Protein AF-A0A7S0V6N6-F1 (afdb_monomer)

Mean predicted aligned error: 4.02 Å

Organism: NCBI:txid51329

Foldseek 3Di:
DLLLLLVLLVVVQKDFADVRLLVQLVVLFFQEKEFEPPDPVPVSCVVNVVSCVVSVHFYDYDPFQCSNCVSNVHNDGTGMMTGGDDPPDPCVVVSVVVSVVRVVVVD

Structure (mmCIF, N/CA/C/O backbone):
data_AF-A0A7S0V6N6-F1
#
_entry.id   AF-A0A7S0V6N6-F1
#
loop_
_atom_site.group_PDB
_atom_site.id
_atom_site.type_symbol
_atom_site.label_atom_id
_atom_site.label_alt_id
_atom_site.label_comp_id
_atom_site.label_asym_id
_atom_site.label_entity_id
_atom_site.label_seq_id
_atom_site.pdbx_PDB_ins_code
_atom_site.Cartn_x
_atom_site.Cartn_y
_atom_site.Cartn_z
_atom_site.occupancy
_atom_site.B_iso_or_equiv
_atom_site.auth_seq_id
_atom_site.auth_comp_id
_atom_site.auth_asym_id
_atom_site.auth_atom_id
_atom_site.pdbx_PDB_model_num
ATOM 1 N N . ILE A 1 1 ? -9.771 -0.390 -5.498 1.00 87.12 1 ILE A N 1
ATOM 2 C CA . ILE A 1 1 ? -8.503 -0.228 -4.734 1.00 87.12 1 ILE A CA 1
ATOM 3 C C . ILE A 1 1 ? -7.984 1.205 -4.836 1.00 87.12 1 ILE A C 1
ATOM 5 O O . ILE A 1 1 ? -7.906 1.860 -3.807 1.00 87.12 1 ILE A O 1
ATOM 9 N N . LEU A 1 2 ? -7.680 1.718 -6.038 1.00 90.56 2 LEU A N 1
ATOM 10 C CA . LEU A 1 2 ? -7.131 3.076 -6.210 1.00 90.56 2 LEU A CA 1
ATOM 11 C C . LEU A 1 2 ? -8.029 4.182 -5.628 1.00 90.56 2 LEU A C 1
ATOM 13 O O . LEU A 1 2 ? -7.510 5.085 -4.980 1.00 90.56 2 LEU A O 1
ATOM 17 N N . ASP A 1 3 ? -9.352 4.069 -5.755 1.00 91.62 3 ASP A N 1
ATOM 18 C CA . ASP A 1 3 ? -10.279 5.056 -5.175 1.00 91.62 3 ASP A CA 1
ATOM 19 C C . ASP A 1 3 ? -10.220 5.082 -3.641 1.00 91.62 3 ASP A C 1
ATOM 21 O O . ASP A 1 3 ? -10.235 6.147 -3.032 1.00 91.62 3 ASP A O 1
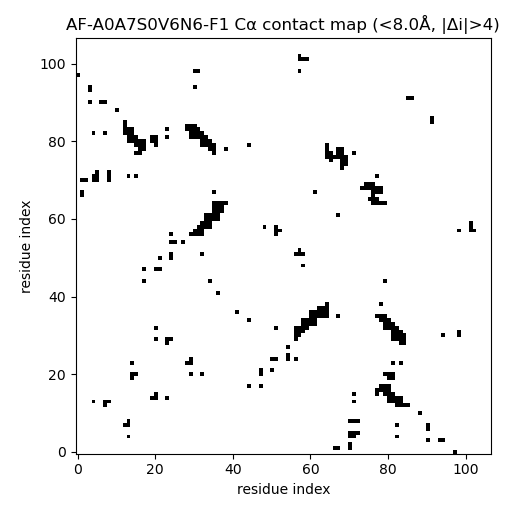ATOM 25 N N . ILE A 1 4 ? -10.078 3.914 -3.001 1.00 90.31 4 ILE A N 1
ATOM 26 C CA . ILE A 1 4 ? -9.925 3.810 -1.541 1.00 90.31 4 ILE A CA 1
ATOM 27 C C . ILE A 1 4 ? -8.582 4.400 -1.113 1.00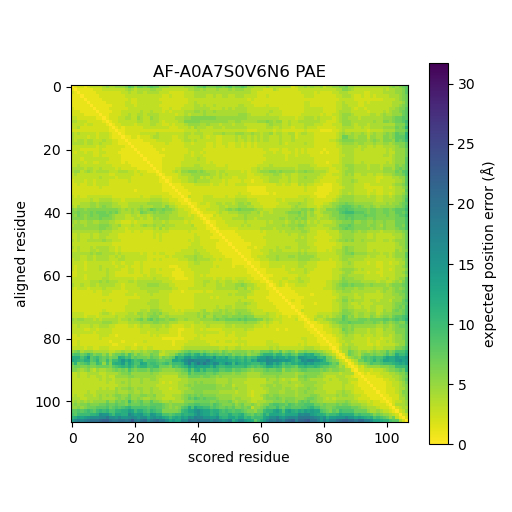 90.31 4 ILE A C 1
ATOM 29 O O . ILE A 1 4 ? -8.523 5.125 -0.125 1.00 90.31 4 ILE A O 1
ATOM 33 N N . VAL A 1 5 ? -7.509 4.152 -1.872 1.00 92.62 5 VAL A N 1
ATOM 34 C CA . VAL A 1 5 ? -6.200 4.782 -1.634 1.00 92.62 5 VAL A CA 1
ATOM 35 C C . VAL A 1 5 ? -6.309 6.308 -1.731 1.00 92.62 5 VAL A C 1
ATOM 37 O O . VAL A 1 5 ? -5.744 7.017 -0.896 1.00 92.62 5 VAL A O 1
ATOM 40 N N . GLN A 1 6 ? -7.081 6.819 -2.692 1.00 92.56 6 GLN A N 1
ATOM 41 C CA . GLN A 1 6 ? -7.331 8.250 -2.843 1.00 92.56 6 GLN A CA 1
ATOM 42 C C . GLN A 1 6 ? -8.122 8.842 -1.685 1.00 92.56 6 GLN A C 1
ATOM 44 O O . GLN A 1 6 ? -7.741 9.882 -1.143 1.00 92.56 6 GLN A O 1
ATOM 49 N N . GLN A 1 7 ? -9.173 8.166 -1.237 1.00 91.31 7 GLN A N 1
ATOM 50 C CA . GLN A 1 7 ? -9.912 8.611 -0.063 1.00 91.31 7 GLN A CA 1
ATOM 51 C C . GLN A 1 7 ? -9.024 8.554 1.190 1.00 91.31 7 GLN A C 1
ATOM 53 O O . GLN A 1 7 ? -8.921 9.546 1.909 1.00 91.31 7 GLN A O 1
ATOM 58 N N . ALA A 1 8 ? -8.290 7.461 1.414 1.00 91.12 8 ALA A N 1
ATOM 59 C CA . ALA A 1 8 ? -7.374 7.316 2.549 1.00 91.12 8 ALA A CA 1
ATOM 60 C C . ALA A 1 8 ? -6.265 8.379 2.556 1.00 91.12 8 ALA A C 1
ATOM 62 O O . ALA A 1 8 ? -5.862 8.849 3.622 1.00 91.12 8 ALA A O 1
ATOM 63 N N . SER A 1 9 ? -5.804 8.806 1.377 1.00 91.12 9 SER A N 1
ATOM 64 C CA . SER A 1 9 ? -4.901 9.947 1.226 1.00 91.12 9 SER A CA 1
ATOM 65 C C . SER A 1 9 ? -5.517 11.237 1.784 1.00 91.12 9 SER A C 1
ATOM 67 O O . SER A 1 9 ? -4.860 11.933 2.561 1.00 91.12 9 SER A O 1
ATOM 69 N N . ASN A 1 10 ? -6.780 11.524 1.461 1.00 89.69 10 ASN A N 1
ATOM 70 C CA . ASN A 1 10 ? -7.483 12.722 1.935 1.00 89.69 10 ASN A CA 1
ATOM 71 C C . ASN A 1 10 ? -7.689 12.710 3.458 1.00 89.69 10 ASN A C 1
ATOM 73 O O . ASN A 1 10 ? -7.518 13.738 4.112 1.00 89.69 10 ASN A O 1
ATOM 77 N N . TYR A 1 11 ? -7.967 11.539 4.038 1.00 88.31 11 TYR A N 1
ATOM 78 C CA . TYR A 1 11 ? -8.097 11.358 5.490 1.00 88.31 11 TYR A CA 1
ATOM 79 C C . TYR A 1 11 ? -6.755 11.202 6.227 1.00 88.31 11 TYR A C 1
ATOM 81 O O . TYR A 1 11 ? -6.744 10.948 7.430 1.00 88.31 11 TYR A O 1
ATOM 89 N N . LYS A 1 12 ? -5.611 11.347 5.537 1.00 88.38 12 LYS A N 1
ATOM 90 C CA . LYS A 1 12 ? -4.256 11.155 6.096 1.00 88.38 12 LYS A CA 1
ATOM 91 C C . LYS A 1 12 ? -4.032 9.771 6.737 1.00 88.38 12 LYS A C 1
ATOM 93 O O . LYS A 1 12 ? -3.152 9.612 7.579 1.00 88.38 12 LYS A O 1
ATOM 98 N N . GLN A 1 13 ? -4.777 8.763 6.289 1.00 91.19 13 GLN A N 1
ATOM 99 C CA . GLN A 1 13 ? -4.734 7.369 6.752 1.00 91.19 13 GLN A CA 1
ATOM 100 C C . GLN A 1 13 ? -3.873 6.486 5.821 1.00 91.19 13 GLN A C 1
ATOM 102 O O . GLN A 1 13 ? -4.093 5.290 5.654 1.00 91.19 13 GLN A O 1
ATOM 107 N N . LEU A 1 14 ? -2.898 7.098 5.150 1.00 93.25 14 LEU A N 1
ATOM 108 C CA . LEU A 1 14 ? -2.069 6.456 4.138 1.00 93.25 14 LEU A CA 1
ATOM 109 C C . LEU A 1 14 ? -0.595 6.754 4.404 1.00 93.25 14 LEU A C 1
ATOM 111 O O . LEU A 1 14 ? -0.197 7.913 4.553 1.00 93.25 14 LEU A O 1
ATOM 115 N N . LYS A 1 15 ? 0.227 5.709 4.396 1.00 94.75 15 LYS A N 1
ATOM 116 C CA . LYS A 1 15 ? 1.690 5.792 4.406 1.00 94.75 15 LYS A CA 1
ATOM 117 C C . LYS A 1 15 ? 2.229 5.353 3.052 1.00 94.75 15 LYS A C 1
ATOM 119 O O . LYS A 1 15 ? 1.667 4.470 2.416 1.00 94.75 15 LYS A O 1
ATOM 124 N N . ARG A 1 16 ? 3.272 6.025 2.568 1.00 93.25 16 ARG A N 1
ATOM 125 C CA . ARG A 1 16 ? 3.740 5.926 1.177 1.00 93.25 16 ARG A CA 1
ATOM 126 C C . ARG A 1 16 ? 5.242 5.698 1.159 1.00 93.25 16 ARG A C 1
ATOM 128 O O . ARG A 1 16 ? 5.962 6.322 1.934 1.00 93.25 16 ARG A O 1
ATOM 135 N N . GLY A 1 17 ? 5.697 4.870 0.231 1.00 91.81 17 GLY A N 1
ATOM 136 C CA . GLY A 1 17 ? 7.094 4.482 0.075 1.00 91.81 17 GLY A CA 1
ATOM 137 C C . GLY A 1 17 ? 7.450 3.231 0.876 1.00 91.81 17 GLY A C 1
ATOM 138 O O . GLY A 1 17 ? 6.883 2.972 1.935 1.00 91.81 17 GLY A O 1
ATOM 139 N N . SER A 1 18 ? 8.425 2.474 0.370 1.00 92.44 18 SER A N 1
ATOM 140 C CA . SER A 1 18 ? 8.801 1.161 0.914 1.00 92.44 18 SER A CA 1
ATOM 141 C C . SER A 1 18 ? 9.131 1.211 2.407 1.00 92.44 18 SER A C 1
ATOM 143 O O . SER A 1 18 ? 8.567 0.460 3.190 1.00 92.44 18 SER A O 1
ATOM 145 N N . ASN A 1 19 ? 9.967 2.164 2.831 1.00 93.00 19 ASN A N 1
ATOM 146 C CA . ASN A 1 19 ? 10.402 2.271 4.228 1.00 93.00 19 ASN A CA 1
ATOM 147 C C . ASN A 1 19 ? 9.250 2.557 5.198 1.00 93.00 19 ASN A C 1
ATOM 149 O O . ASN A 1 19 ? 9.249 2.069 6.326 1.00 93.00 19 ASN A O 1
ATOM 153 N N . GLU A 1 20 ? 8.275 3.366 4.782 1.00 94.06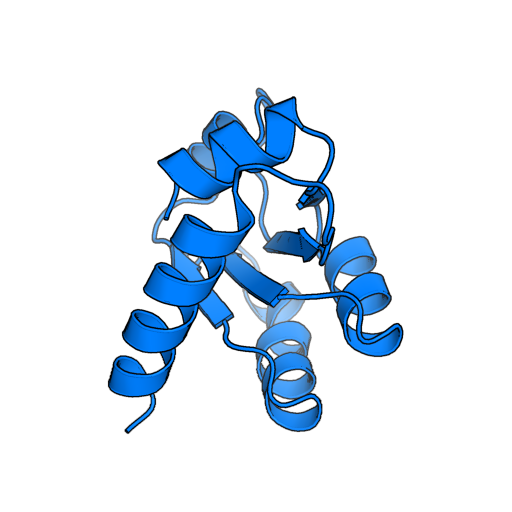 20 GLU A N 1
ATOM 154 C CA . GLU A 1 20 ? 7.121 3.681 5.623 1.00 94.06 20 GLU A CA 1
ATOM 155 C C . GLU A 1 20 ? 6.155 2.499 5.706 1.00 94.06 20 GLU A C 1
ATOM 157 O O . GLU A 1 20 ? 5.639 2.228 6.787 1.00 94.06 20 GLU A O 1
ATOM 162 N N . VAL A 1 21 ? 5.981 1.752 4.610 1.00 95.00 21 VAL A N 1
ATOM 163 C CA . VAL A 1 21 ? 5.211 0.499 4.608 1.00 95.00 21 VAL A CA 1
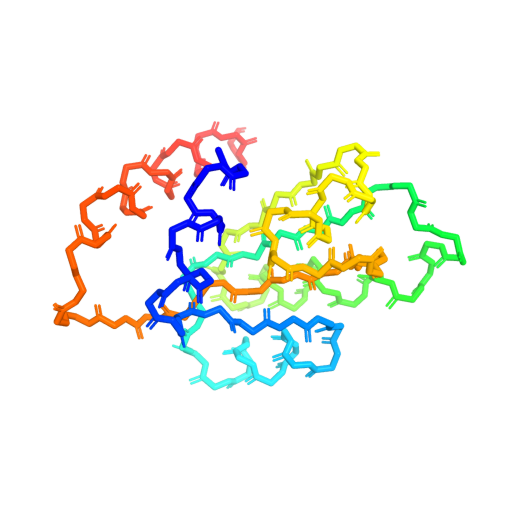ATOM 164 C C . VAL A 1 21 ? 5.839 -0.525 5.559 1.00 95.00 21 VAL A C 1
ATOM 166 O O . VAL A 1 21 ? 5.145 -1.105 6.394 1.00 95.00 21 VAL A O 1
ATOM 169 N N . THR A 1 22 ? 7.161 -0.687 5.524 1.00 94.56 22 THR A N 1
ATOM 170 C CA . THR A 1 22 ? 7.883 -1.571 6.452 1.00 94.56 22 THR A CA 1
ATOM 171 C C . THR A 1 22 ? 7.673 -1.154 7.911 1.00 94.56 22 THR A C 1
ATOM 173 O O . THR A 1 22 ? 7.468 -1.998 8.784 1.00 94.56 22 THR A O 1
ATOM 176 N N . LYS A 1 23 ? 7.658 0.154 8.205 1.00 94.81 23 LYS A N 1
ATOM 177 C CA . LYS A 1 23 ? 7.360 0.653 9.559 1.00 94.81 23 LYS A CA 1
ATOM 178 C C . LYS A 1 23 ? 5.925 0.355 9.985 1.00 94.81 23 LYS A C 1
ATOM 180 O O . LYS A 1 23 ? 5.721 -0.010 11.140 1.00 94.81 23 LYS A O 1
ATOM 185 N N . THR A 1 24 ? 4.936 0.532 9.108 1.00 95.19 24 THR A N 1
ATOM 186 C CA . THR A 1 24 ? 3.527 0.267 9.449 1.00 95.19 24 THR A CA 1
ATOM 187 C C . THR A 1 24 ? 3.258 -1.213 9.673 1.00 95.19 24 THR A C 1
ATOM 189 O O . THR A 1 24 ? 2.536 -1.544 10.611 1.00 95.19 24 THR A O 1
ATOM 192 N N . LEU A 1 25 ? 3.882 -2.081 8.872 1.00 94.25 25 LEU A N 1
ATOM 193 C CA . LEU A 1 25 ? 3.812 -3.534 9.036 1.00 94.25 25 LEU A CA 1
ATOM 194 C C . LEU A 1 25 ? 4.422 -3.970 10.372 1.00 94.25 25 LEU A C 1
ATOM 196 O O . LEU A 1 25 ? 3.767 -4.644 11.160 1.00 94.25 25 LEU A O 1
ATOM 200 N N . ASN A 1 26 ? 5.631 -3.500 10.693 1.00 93.44 26 ASN A N 1
ATOM 201 C CA . ASN A 1 26 ? 6.285 -3.829 11.965 1.00 93.44 26 ASN A CA 1
ATOM 202 C C . ASN A 1 26 ? 5.537 -3.299 13.196 1.00 93.44 26 ASN A C 1
ATOM 204 O O . ASN A 1 26 ? 5.625 -3.886 14.270 1.00 93.44 26 ASN A O 1
ATOM 208 N N . ARG A 1 27 ? 4.810 -2.187 13.055 1.00 92.88 27 ARG A N 1
ATOM 209 C CA . ARG A 1 27 ? 3.979 -1.621 14.127 1.00 92.88 27 ARG A CA 1
ATOM 210 C C . ARG A 1 27 ? 2.615 -2.301 14.266 1.00 92.88 27 ARG A C 1
ATOM 212 O O . ARG A 1 27 ? 1.914 -1.982 15.217 1.00 92.88 27 ARG A O 1
ATOM 219 N N . GLY A 1 28 ? 2.225 -3.174 13.333 1.00 91.25 28 GLY A N 1
ATOM 220 C CA . GLY A 1 28 ? 0.914 -3.828 13.349 1.00 91.25 28 GLY A CA 1
ATOM 221 C C . GLY A 1 28 ? -0.259 -2.860 13.171 1.00 91.25 28 GLY A C 1
ATOM 222 O O . GLY A 1 28 ? -1.350 -3.129 13.652 1.00 91.25 28 GLY A O 1
ATOM 223 N N . ILE A 1 29 ? -0.030 -1.715 12.518 1.00 92.69 29 ILE A N 1
ATOM 224 C CA . ILE A 1 29 ? -1.067 -0.696 12.257 1.00 92.69 29 ILE A CA 1
ATOM 225 C C . ILE A 1 29 ? -1.496 -0.666 10.788 1.00 92.69 29 ILE A C 1
ATOM 227 O O . ILE A 1 29 ? -2.129 0.293 10.360 1.00 92.69 29 ILE A O 1
ATOM 231 N N . SER A 1 30 ? -1.047 -1.633 9.988 1.00 92.94 30 SER A N 1
ATOM 232 C CA . SER A 1 30 ? -1.339 -1.738 8.559 1.00 92.94 30 SER A CA 1
ATOM 233 C C . SER A 1 30 ? -2.567 -2.619 8.354 1.00 92.94 30 SER A C 1
ATOM 235 O O . SER A 1 30 ? -2.584 -3.747 8.833 1.00 92.94 30 SER A O 1
ATOM 237 N N . GLU A 1 31 ? -3.571 -2.107 7.644 1.00 91.50 31 GLU A N 1
ATOM 238 C CA . GLU A 1 31 ? -4.761 -2.881 7.259 1.00 91.50 31 GLU A CA 1
ATOM 239 C C . GLU A 1 31 ? -4.499 -3.710 6.005 1.00 91.50 31 GLU A C 1
ATOM 241 O O . GLU A 1 31 ? -4.865 -4.876 5.939 1.00 91.50 31 GLU A O 1
ATOM 246 N N . PHE A 1 32 ? -3.883 -3.085 5.001 1.00 92.62 32 PHE A N 1
ATOM 247 C CA . PHE A 1 32 ? -3.431 -3.744 3.784 1.00 92.62 32 PHE A CA 1
ATOM 248 C C . PHE A 1 32 ? -2.349 -2.917 3.090 1.00 92.62 32 PHE A C 1
ATOM 250 O O . PHE A 1 32 ? -2.222 -1.696 3.289 1.00 92.62 32 PHE A O 1
ATOM 257 N N . VAL A 1 33 ? -1.589 -3.590 2.228 1.00 94.00 33 VAL A N 1
ATOM 258 C CA . VAL A 1 33 ? -0.471 -3.009 1.481 1.00 94.00 33 VAL A CA 1
ATOM 259 C C . VAL A 1 33 ? -0.738 -3.046 -0.020 1.00 94.00 33 VAL A C 1
ATOM 261 O O . VAL A 1 33 ? -1.262 -4.005 -0.572 1.00 94.00 33 VAL A O 1
ATOM 264 N N . VAL A 1 34 ? -0.350 -1.980 -0.708 1.00 94.44 34 VAL A N 1
ATOM 265 C CA . VAL A 1 34 ? -0.430 -1.846 -2.159 1.00 94.44 34 VAL A CA 1
ATOM 266 C C . VAL A 1 34 ? 0.978 -1.719 -2.713 1.00 94.44 34 VAL A C 1
ATOM 268 O O . VAL A 1 34 ? 1.732 -0.848 -2.280 1.00 94.44 34 VAL A O 1
ATOM 271 N N . ILE A 1 35 ? 1.318 -2.557 -3.685 1.00 94.50 35 ILE A N 1
ATOM 272 C CA . ILE A 1 35 ? 2.644 -2.631 -4.300 1.00 94.50 35 ILE A CA 1
ATOM 273 C C . ILE A 1 35 ? 2.502 -2.406 -5.806 1.00 94.50 35 ILE A C 1
ATOM 275 O O . ILE A 1 35 ? 1.583 -2.924 -6.436 1.00 94.50 35 ILE A O 1
ATOM 279 N N . ALA A 1 36 ? 3.388 -1.616 -6.404 1.00 94.81 36 ALA A N 1
ATOM 280 C CA . ALA A 1 36 ? 3.387 -1.381 -7.843 1.00 94.81 36 ALA A CA 1
ATOM 281 C C . ALA A 1 36 ? 4.271 -2.402 -8.578 1.00 94.81 36 ALA A C 1
ATOM 283 O O . ALA A 1 36 ? 5.458 -2.532 -8.272 1.00 94.81 36 ALA A O 1
ATOM 284 N N . ALA A 1 37 ? 3.698 -3.095 -9.562 1.00 92.81 37 ALA A N 1
ATOM 285 C CA . ALA A 1 37 ? 4.355 -4.160 -10.322 1.00 92.81 37 ALA A CA 1
ATOM 286 C C . ALA A 1 37 ? 5.335 -3.650 -11.399 1.00 92.81 37 ALA A C 1
ATOM 288 O O . ALA A 1 37 ? 6.259 -4.365 -11.758 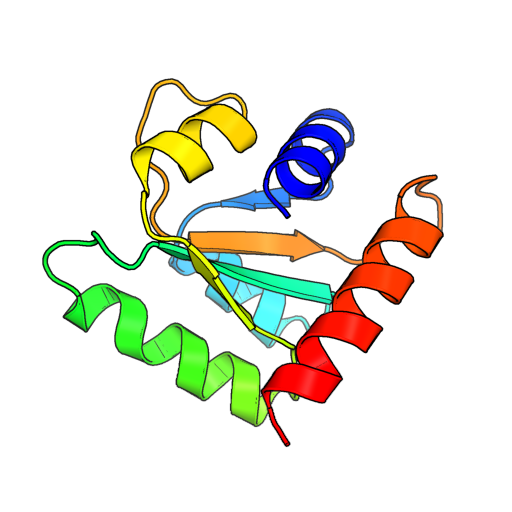1.00 92.81 37 ALA A O 1
ATOM 289 N N . ASP A 1 38 ? 5.187 -2.410 -11.877 1.00 94.19 38 ASP A N 1
ATOM 290 C CA . ASP A 1 38 ? 6.074 -1.744 -12.854 1.00 94.19 38 ASP A CA 1
ATOM 291 C C . ASP A 1 38 ? 7.277 -1.034 -12.194 1.00 94.19 38 ASP A C 1
ATOM 293 O O . ASP A 1 38 ? 7.832 -0.050 -12.709 1.00 94.19 38 ASP A O 1
ATOM 297 N N . THR A 1 39 ? 7.652 -1.477 -10.995 1.00 90.44 39 THR A N 1
ATOM 298 C CA . THR A 1 39 ? 8.809 -0.937 -10.284 1.00 90.44 39 THR A CA 1
ATOM 299 C C . THR A 1 39 ? 10.082 -1.566 -10.827 1.00 90.44 39 THR A C 1
ATOM 301 O O . THR A 1 39 ? 10.231 -2.780 -10.836 1.00 90.44 39 THR A O 1
ATOM 304 N N . GLU A 1 40 ? 11.018 -0.713 -11.228 1.00 90.06 40 GLU A N 1
ATOM 305 C CA . GLU A 1 40 ? 12.338 -1.096 -11.711 1.00 90.06 40 GLU A CA 1
ATOM 306 C C . GLU A 1 40 ? 13.381 -0.361 -10.863 1.00 90.06 40 GLU A C 1
ATOM 308 O O . GLU A 1 40 ? 13.305 0.872 -10.771 1.00 90.06 40 GLU A O 1
ATOM 313 N N . PRO A 1 41 ? 14.341 -1.063 -10.239 1.00 91.81 41 PRO A N 1
ATOM 314 C CA . PRO A 1 41 ? 14.446 -2.523 -10.100 1.00 91.81 41 PRO A CA 1
ATOM 315 C C . PRO A 1 41 ? 13.404 -3.106 -9.121 1.00 91.81 41 PRO A C 1
ATOM 317 O O . PRO A 1 41 ? 13.119 -2.513 -8.075 1.00 91.81 41 PRO A O 1
ATOM 320 N N . PHE A 1 42 ? 12.827 -4.266 -9.452 1.00 88.50 42 PHE A N 1
ATOM 321 C CA . PHE A 1 42 ? 11.762 -4.896 -8.651 1.00 88.50 42 PHE A CA 1
ATOM 322 C C . PHE A 1 42 ? 12.287 -5.466 -7.324 1.00 88.50 42 PHE A C 1
ATOM 324 O O . PHE A 1 42 ? 11.558 -5.556 -6.335 1.00 88.50 42 PHE A O 1
ATOM 331 N N . GLU A 1 43 ? 13.581 -5.771 -7.272 1.00 90.44 43 GLU A N 1
ATOM 332 C CA . GLU A 1 43 ? 14.306 -6.319 -6.127 1.00 90.44 43 GLU A CA 1
ATOM 333 C C . GLU A 1 43 ? 14.141 -5.468 -4.863 1.00 90.44 43 GLU A C 1
ATOM 335 O O . GLU A 1 43 ? 14.139 -5.993 -3.749 1.00 90.44 43 GLU A O 1
ATOM 340 N N . ILE A 1 44 ? 13.930 -4.159 -5.027 1.00 90.31 44 ILE A N 1
ATOM 341 C CA . ILE A 1 44 ? 13.708 -3.226 -3.918 1.00 90.31 44 ILE A CA 1
ATOM 342 C C . ILE A 1 44 ? 12.449 -3.600 -3.124 1.00 90.31 44 ILE A C 1
ATOM 344 O O . ILE A 1 44 ? 12.416 -3.384 -1.915 1.00 90.31 44 ILE A O 1
ATOM 348 N N . LEU A 1 45 ? 11.422 -4.170 -3.760 1.00 90.69 45 LEU A N 1
ATOM 349 C CA . LEU A 1 45 ? 10.120 -4.442 -3.142 1.00 90.69 45 LEU A CA 1
ATOM 350 C C . LEU A 1 45 ? 9.970 -5.869 -2.606 1.00 90.69 45 LEU A C 1
ATOM 352 O O . LEU A 1 45 ? 9.009 -6.128 -1.888 1.00 90.69 45 LEU A O 1
ATOM 356 N N . LEU A 1 46 ? 10.906 -6.778 -2.898 1.00 90.31 46 LEU A N 1
ATOM 357 C CA . LEU A 1 46 ? 10.793 -8.206 -2.554 1.00 90.31 46 LEU A CA 1
ATOM 358 C C . LEU A 1 46 ? 10.633 -8.479 -1.051 1.00 90.31 46 LEU A C 1
ATOM 360 O O . LEU A 1 46 ? 10.054 -9.488 -0.662 1.00 90.31 46 LEU A O 1
ATOM 364 N N . HIS A 1 47 ? 11.108 -7.574 -0.196 1.00 91.75 47 HIS A N 1
ATOM 365 C CA . HIS A 1 47 ? 10.953 -7.699 1.252 1.00 91.75 47 HIS A CA 1
ATOM 366 C C . HIS A 1 47 ? 9.525 -7.411 1.743 1.00 91.75 47 HIS A C 1
ATOM 368 O O . HIS A 1 47 ? 9.170 -7.840 2.839 1.00 91.75 47 HIS A O 1
ATOM 374 N N . LEU A 1 48 ? 8.710 -6.674 0.976 1.00 92.94 48 LEU A N 1
ATOM 375 C CA . LEU A 1 48 ? 7.375 -6.262 1.412 1.00 92.94 48 LEU A CA 1
ATOM 376 C C . LEU A 1 48 ? 6.365 -7.417 1.429 1.00 92.94 48 LEU A C 1
ATOM 378 O O . LEU A 1 48 ? 5.724 -7.568 2.467 1.00 92.94 48 LEU A O 1
ATOM 382 N N . PRO A 1 49 ? 6.220 -8.245 0.371 1.00 92.81 49 PRO A N 1
ATOM 383 C CA . PRO A 1 49 ? 5.322 -9.400 0.412 1.00 92.81 49 PRO A CA 1
ATOM 384 C C . PRO A 1 49 ? 5.687 -10.380 1.529 1.00 92.81 49 PRO A C 1
ATOM 386 O O . PRO A 1 49 ? 4.820 -10.771 2.300 1.00 92.81 49 PRO A O 1
ATOM 389 N N . LEU A 1 50 ? 6.981 -10.685 1.689 1.00 91.81 50 LEU A N 1
ATOM 390 C CA . LEU A 1 50 ? 7.463 -11.593 2.735 1.00 91.81 50 LEU A CA 1
ATOM 391 C C . LEU A 1 50 ? 7.108 -11.089 4.142 1.00 91.81 50 LEU A C 1
ATOM 393 O O . LEU A 1 50 ? 6.661 -11.853 4.992 1.00 91.81 50 LEU A O 1
ATOM 397 N N . LEU A 1 51 ? 7.289 -9.788 4.391 1.00 93.31 51 LEU A N 1
ATOM 398 C CA . LEU A 1 51 ? 6.936 -9.187 5.675 1.00 93.31 51 LEU A CA 1
ATOM 399 C C . LEU A 1 51 ? 5.417 -9.116 5.884 1.00 93.31 51 LEU A C 1
ATOM 401 O O . LEU A 1 51 ? 4.950 -9.254 7.012 1.00 93.31 51 LEU A O 1
ATOM 405 N N . ALA A 1 52 ? 4.650 -8.876 4.821 1.00 92.31 52 ALA A N 1
ATOM 406 C CA . ALA A 1 52 ? 3.195 -8.850 4.883 1.00 92.31 52 ALA A CA 1
ATOM 407 C C . ALA A 1 52 ? 2.628 -10.239 5.226 1.00 92.31 52 ALA A C 1
ATOM 409 O O . ALA A 1 52 ? 1.758 -10.328 6.090 1.00 92.31 52 ALA A O 1
ATOM 410 N N . GLU A 1 53 ? 3.181 -11.311 4.651 1.00 90.75 53 GLU A N 1
ATOM 411 C CA . GLU A 1 53 ? 2.826 -12.699 4.986 1.00 90.75 53 GLU A CA 1
ATOM 412 C C . GLU A 1 53 ? 3.160 -13.047 6.441 1.00 90.75 53 GLU A C 1
ATOM 414 O O . GLU A 1 53 ? 2.290 -13.534 7.159 1.00 90.75 53 GLU A O 1
ATOM 419 N N . ASP A 1 54 ? 4.363 -12.712 6.926 1.00 92.12 54 ASP A N 1
ATOM 420 C CA . ASP A 1 54 ? 4.749 -12.939 8.334 1.00 92.12 54 ASP A CA 1
ATOM 421 C C . ASP A 1 54 ? 3.802 -12.238 9.326 1.00 92.12 54 ASP A C 1
ATOM 423 O O . ASP A 1 54 ? 3.536 -12.728 10.425 1.00 92.12 54 ASP A O 1
ATOM 427 N N . LYS A 1 55 ? 3.264 -11.076 8.937 1.00 90.69 55 LYS A N 1
ATOM 428 C CA . LYS A 1 55 ? 2.326 -10.295 9.754 1.00 90.69 55 LYS A CA 1
ATOM 429 C C . LYS A 1 55 ? 0.854 -10.596 9.473 1.00 90.69 55 LYS A C 1
ATOM 431 O O . LYS A 1 55 ? 0.011 -9.989 10.128 1.00 90.69 55 LYS A O 1
ATOM 436 N N . ASN A 1 56 ? 0.540 -11.526 8.568 1.00 89.88 56 ASN A N 1
ATOM 437 C CA . ASN A 1 56 ? -0.821 -11.809 8.096 1.00 89.88 56 ASN A CA 1
ATOM 438 C C . ASN A 1 56 ? -1.573 -10.546 7.629 1.00 89.88 56 ASN A C 1
ATOM 440 O O . ASN A 1 56 ? -2.760 -10.376 7.907 1.00 89.88 56 ASN A O 1
ATOM 444 N N . VAL A 1 57 ? -0.872 -9.635 6.952 1.00 91.81 57 VAL A N 1
ATOM 445 C CA . VAL A 1 57 ? -1.461 -8.423 6.375 1.00 91.81 57 VAL A CA 1
ATOM 446 C C . VAL A 1 57 ? -1.690 -8.653 4.881 1.00 91.81 57 VAL A C 1
ATOM 448 O O . VAL A 1 57 ? -0.735 -8.973 4.168 1.00 91.81 57 VAL A O 1
ATOM 451 N N . PRO A 1 58 ? -2.915 -8.461 4.365 1.00 92.19 58 PRO A N 1
ATOM 452 C CA . PRO A 1 58 ? -3.187 -8.632 2.947 1.00 92.19 58 PRO A CA 1
ATOM 453 C C . PRO A 1 58 ? -2.421 -7.600 2.114 1.00 92.19 58 PRO A C 1
ATOM 455 O O . PRO A 1 58 ? -2.286 -6.426 2.480 1.00 92.19 58 PRO A O 1
ATOM 458 N N . TYR A 1 59 ? -1.927 -8.030 0.956 1.00 92.00 59 TYR A N 1
ATOM 459 C CA . TYR A 1 59 ? -1.247 -7.160 0.006 1.00 92.00 59 TYR A CA 1
ATOM 460 C C . TYR A 1 59 ? -1.815 -7.318 -1.403 1.00 92.00 59 TYR A C 1
ATOM 462 O O . TYR A 1 59 ? -2.461 -8.305 -1.733 1.00 92.00 59 TYR A O 1
ATOM 470 N N . VAL A 1 60 ? -1.599 -6.323 -2.260 1.00 92.50 60 VAL A N 1
ATOM 471 C CA . VAL A 1 60 ? -2.050 -6.379 -3.652 1.00 92.50 60 VAL A CA 1
ATOM 472 C C . VAL A 1 60 ? -1.057 -5.711 -4.581 1.00 92.50 60 VAL A C 1
ATOM 474 O O . VAL A 1 60 ? -0.496 -4.660 -4.261 1.00 92.50 60 VAL A O 1
ATOM 477 N N . PHE A 1 61 ? -0.886 -6.294 -5.764 1.00 92.50 61 PHE A N 1
ATOM 478 C CA . PHE A 1 61 ? -0.114 -5.690 -6.838 1.00 92.50 61 PHE A CA 1
ATOM 479 C C . PHE A 1 61 ? -1.009 -4.873 -7.769 1.00 92.50 61 PHE A C 1
ATOM 481 O O . PHE A 1 61 ? -2.064 -5.325 -8.212 1.00 92.50 61 PHE A O 1
ATOM 488 N N . ILE A 1 62 ? -0.574 -3.657 -8.085 1.00 93.00 62 ILE A N 1
ATOM 489 C CA . ILE A 1 62 ? -1.195 -2.780 -9.079 1.00 93.00 62 ILE A CA 1
ATOM 490 C C . ILE A 1 62 ? -0.235 -2.651 -10.263 1.00 93.00 62 ILE A C 1
ATOM 492 O O . ILE A 1 62 ? 0.967 -2.502 -10.049 1.00 93.00 62 ILE A O 1
ATOM 496 N N . PRO A 1 63 ? -0.730 -2.645 -11.511 1.00 92.12 63 PRO A N 1
ATOM 497 C CA . PRO A 1 63 ? 0.127 -2.613 -12.693 1.00 92.12 63 PRO A CA 1
ATOM 498 C C . PRO A 1 63 ? 0.950 -1.327 -12.858 1.00 92.12 63 PRO A C 1
ATOM 500 O O . PRO A 1 63 ? 1.919 -1.351 -13.599 1.00 92.12 63 PRO A O 1
ATOM 503 N N . SER A 1 64 ? 0.574 -0.204 -12.227 1.00 93.75 64 SER A N 1
ATOM 504 C CA . SER A 1 64 ? 1.246 1.085 -12.445 1.00 93.75 64 SER A CA 1
ATOM 505 C C . SER A 1 64 ? 1.527 1.896 -11.175 1.00 93.75 64 SER A C 1
ATOM 507 O O . SER A 1 64 ? 0.600 2.327 -10.477 1.00 93.75 64 SER A O 1
ATOM 509 N N . LYS A 1 65 ? 2.804 2.236 -10.960 1.00 94.00 65 LYS A N 1
ATOM 510 C CA . LYS A 1 65 ? 3.317 3.142 -9.913 1.00 94.00 65 LYS A CA 1
ATOM 511 C C . LYS A 1 65 ? 2.889 4.587 -10.125 1.00 94.00 65 LYS A C 1
ATOM 513 O O . LYS A 1 65 ? 2.709 5.339 -9.166 1.00 94.00 65 LYS A O 1
ATOM 518 N N . ALA A 1 66 ? 2.682 4.987 -11.381 1.00 94.00 66 ALA A N 1
ATOM 519 C CA . ALA A 1 66 ? 2.172 6.312 -11.721 1.00 94.00 66 ALA A CA 1
ATOM 520 C C . ALA A 1 66 ? 0.697 6.458 -11.321 1.00 94.00 66 ALA A C 1
ATOM 522 O O . ALA A 1 66 ? 0.300 7.487 -10.773 1.00 94.00 66 ALA A O 1
ATOM 523 N N . ALA A 1 67 ? -0.116 5.419 -11.549 1.00 94.06 67 ALA A N 1
ATOM 524 C CA . ALA A 1 67 ? -1.503 5.401 -11.089 1.00 94.06 67 ALA A CA 1
ATOM 525 C C . ALA A 1 67 ? -1.588 5.418 -9.555 1.00 94.06 67 ALA A C 1
ATOM 527 O O . ALA A 1 67 ? -2.389 6.172 -9.000 1.00 94.06 67 ALA A O 1
ATOM 528 N N . LEU A 1 68 ? -0.718 4.661 -8.875 1.00 94.19 68 LEU A N 1
ATOM 529 C CA . LEU A 1 68 ? -0.634 4.668 -7.415 1.00 94.19 68 LEU A CA 1
ATOM 530 C C . LEU A 1 68 ? -0.227 6.044 -6.866 1.00 94.19 68 LEU A C 1
ATOM 532 O O . LEU A 1 68 ? -0.846 6.532 -5.922 1.00 94.19 68 LEU A O 1
ATOM 536 N N . GLY A 1 69 ? 0.752 6.705 -7.492 1.00 94.62 69 GLY A N 1
ATOM 537 C CA . GLY A 1 69 ? 1.157 8.072 -7.152 1.00 94.62 69 GLY A CA 1
ATOM 538 C C . GLY A 1 69 ? 0.006 9.074 -7.252 1.00 94.62 69 GLY A C 1
ATOM 539 O O . GLY A 1 69 ? -0.270 9.790 -6.287 1.00 94.62 69 GLY A O 1
ATOM 540 N N . ARG A 1 70 ? -0.749 9.042 -8.359 1.00 93.44 70 ARG A N 1
ATOM 541 C CA . ARG A 1 70 ? -1.940 9.891 -8.538 1.00 93.44 70 ARG A CA 1
ATOM 542 C C . ARG A 1 70 ? -3.028 9.604 -7.509 1.00 93.44 70 ARG A C 1
ATOM 544 O O . ARG A 1 70 ? -3.595 10.546 -6.963 1.00 93.44 70 ARG A O 1
ATOM 551 N N . ALA A 1 71 ? -3.289 8.332 -7.204 1.00 93.12 71 ALA A N 1
ATOM 552 C CA . ALA A 1 71 ? -4.225 7.959 -6.145 1.00 93.12 71 ALA A CA 1
ATOM 553 C C . ALA A 1 71 ? -3.753 8.482 -4.781 1.00 93.12 71 ALA A C 1
ATOM 555 O O . ALA A 1 71 ? -4.546 8.971 -3.994 1.00 93.12 71 ALA A O 1
ATOM 556 N N . CYS A 1 72 ? -2.447 8.505 -4.524 1.00 92.75 72 CYS A N 1
ATOM 557 C CA . CYS A 1 72 ? -1.887 9.135 -3.331 1.00 92.75 72 CYS A CA 1
ATOM 558 C C . CYS A 1 72 ? -1.946 10.681 -3.361 1.00 92.75 72 CYS A C 1
ATOM 560 O O . CYS A 1 72 ? -1.481 11.321 -2.420 1.00 92.75 72 CYS A O 1
ATOM 562 N N . GLY A 1 73 ? -2.458 11.315 -4.419 1.00 90.62 73 GLY A N 1
ATOM 563 C CA . GLY A 1 73 ? -2.440 12.773 -4.576 1.00 90.62 73 GLY A CA 1
ATOM 564 C C . GLY A 1 73 ? -1.036 13.344 -4.798 1.00 90.62 73 GLY A C 1
ATOM 565 O O . GLY A 1 73 ? -0.776 14.492 -4.444 1.00 90.62 73 GLY A O 1
ATOM 566 N N . LEU A 1 74 ? -0.112 12.541 -5.332 1.00 90.88 74 LEU A N 1
ATOM 567 C CA . LEU A 1 74 ? 1.245 12.954 -5.685 1.00 90.88 74 LEU A CA 1
ATOM 568 C C . LEU A 1 74 ? 1.400 13.000 -7.207 1.00 90.88 74 LEU A C 1
ATOM 570 O O . LEU A 1 74 ? 0.868 12.160 -7.932 1.00 90.88 74 LEU A O 1
ATOM 574 N N . SER A 1 75 ? 2.177 13.969 -7.689 1.00 89.56 75 SER A N 1
ATOM 575 C CA . SER A 1 75 ? 2.637 14.016 -9.083 1.00 89.56 75 SER A CA 1
ATOM 576 C C . SER A 1 75 ? 3.752 13.002 -9.363 1.00 89.56 75 SER A C 1
ATOM 578 O O . SER A 1 75 ? 3.975 12.630 -10.512 1.00 89.56 75 SER A O 1
ATOM 580 N N . MET A 1 76 ? 4.434 12.541 -8.312 1.00 91.75 76 MET A N 1
ATOM 581 C CA . MET A 1 76 ? 5.521 11.570 -8.388 1.00 91.75 76 MET A CA 1
ATOM 582 C C . MET A 1 76 ? 4.997 10.129 -8.292 1.00 91.75 76 MET A C 1
ATOM 584 O O . MET A 1 76 ? 4.018 9.878 -7.580 1.00 91.75 76 MET A O 1
ATOM 588 N N . PRO A 1 77 ? 5.652 9.165 -8.964 1.00 93.12 77 PRO A N 1
ATOM 589 C CA . PRO A 1 77 ? 5.298 7.756 -8.856 1.00 93.12 77 PRO A CA 1
ATOM 590 C C . PRO A 1 77 ? 5.525 7.229 -7.436 1.00 93.12 77 PRO A C 1
ATOM 592 O O . PRO A 1 77 ? 6.483 7.605 -6.759 1.00 93.12 77 PRO A O 1
ATOM 595 N N . VAL A 1 78 ? 4.656 6.318 -7.001 1.00 94.75 78 VAL A N 1
ATOM 596 C CA . VAL A 1 78 ? 4.752 5.653 -5.697 1.00 94.75 78 VAL A CA 1
ATOM 597 C C . VAL A 1 78 ? 4.851 4.154 -5.933 1.00 94.75 78 VAL A C 1
ATOM 599 O O . VAL A 1 78 ? 4.021 3.586 -6.631 1.00 94.75 78 VAL A O 1
ATOM 602 N N . ILE A 1 79 ? 5.872 3.530 -5.348 1.00 94.62 79 ILE A N 1
ATOM 603 C CA . ILE A 1 79 ? 6.165 2.097 -5.524 1.00 94.62 79 ILE A CA 1
ATOM 604 C C . ILE A 1 79 ? 5.411 1.204 -4.534 1.00 94.62 79 ILE A C 1
ATOM 606 O O . ILE A 1 79 ? 5.107 0.056 -4.832 1.00 94.62 79 ILE A O 1
ATOM 610 N N . ALA A 1 80 ? 5.104 1.733 -3.350 1.00 95.12 80 ALA A N 1
ATOM 611 C CA . ALA A 1 80 ? 4.415 1.013 -2.292 1.00 95.12 80 ALA A CA 1
ATOM 612 C C . ALA A 1 80 ? 3.621 1.987 -1.422 1.00 95.12 80 ALA A C 1
ATOM 614 O O . ALA A 1 80 ? 4.066 3.115 -1.179 1.00 95.12 80 ALA A O 1
ATOM 615 N N . ALA A 1 81 ? 2.468 1.557 -0.933 1.00 95.44 81 ALA A N 1
ATOM 616 C CA . ALA A 1 81 ? 1.666 2.308 0.018 1.00 95.44 81 ALA A CA 1
ATOM 617 C C . ALA A 1 81 ? 0.976 1.362 1.006 1.00 95.44 81 ALA A C 1
ATOM 619 O O . ALA A 1 81 ? 0.609 0.250 0.651 1.00 95.44 81 ALA A O 1
ATOM 620 N N . SER A 1 82 ? 0.787 1.811 2.242 1.00 95.25 82 SER A N 1
ATOM 621 C CA . SER A 1 82 ? 0.065 1.087 3.286 1.00 95.25 82 SER A CA 1
ATOM 62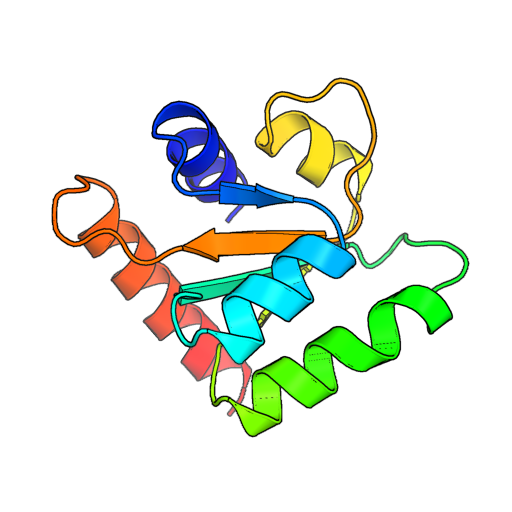2 C C . SER A 1 82 ? -1.089 1.943 3.761 1.00 95.25 82 SER A C 1
ATOM 624 O O . SER A 1 82 ? -0.889 3.109 4.120 1.00 95.25 82 SER A O 1
ATOM 626 N N . ILE A 1 83 ? -2.277 1.352 3.832 1.00 93.56 83 ILE A N 1
ATOM 627 C CA . ILE A 1 83 ? -3.404 1.966 4.534 1.00 93.56 83 ILE A CA 1
ATOM 628 C C . ILE A 1 83 ? -3.277 1.605 6.008 1.00 93.56 83 ILE A C 1
ATOM 630 O O . ILE A 1 83 ? -3.017 0.450 6.341 1.00 93.56 83 ILE A O 1
ATOM 634 N N . THR A 1 84 ? -3.375 2.599 6.886 1.00 92.00 84 THR A N 1
ATOM 635 C CA . THR A 1 84 ? -3.262 2.378 8.331 1.00 92.00 84 THR A CA 1
ATOM 636 C C . THR A 1 84 ? -4.627 2.168 8.970 1.00 92.00 84 THR A C 1
ATOM 638 O O . THR A 1 84 ? -5.613 2.717 8.488 1.00 92.00 84 THR A O 1
ATOM 641 N N . THR A 1 85 ? -4.699 1.457 10.086 1.00 86.62 85 THR A N 1
ATOM 642 C CA . THR A 1 85 ? -5.926 1.343 10.884 1.00 86.62 85 THR A CA 1
ATOM 643 C C . THR A 1 85 ? -6.296 2.700 11.485 1.00 86.62 85 THR A C 1
ATOM 645 O O . THR A 1 85 ? -5.441 3.427 11.995 1.00 86.62 85 THR A O 1
ATOM 648 N N . ASN A 1 86 ? -7.573 3.067 11.398 1.00 85.44 86 ASN A N 1
ATOM 649 C CA . ASN A 1 86 ? -8.140 4.212 12.106 1.00 85.44 86 ASN A CA 1
ATOM 650 C C . ASN A 1 86 ? -9.626 3.947 12.368 1.00 85.44 86 ASN A C 1
ATOM 652 O O . ASN A 1 86 ? -10.454 4.101 11.469 1.00 85.44 86 ASN A O 1
ATOM 656 N N . ASP A 1 87 ? -9.954 3.574 13.602 1.00 71.44 87 ASP A N 1
ATOM 657 C CA . ASP A 1 87 ? -11.309 3.169 13.997 1.00 71.44 87 ASP A CA 1
ATOM 658 C C . ASP A 1 87 ? -12.339 4.304 13.901 1.00 71.44 87 ASP A C 1
ATOM 660 O O . ASP A 1 87 ? -13.533 4.049 13.752 1.00 71.44 87 ASP A O 1
ATOM 664 N N . GLY A 1 88 ? -11.890 5.564 13.920 1.00 73.62 88 GLY A N 1
ATOM 665 C CA . GLY A 1 88 ? -12.751 6.740 13.752 1.00 73.62 88 GLY A CA 1
ATOM 666 C C . GLY A 1 88 ? -13.032 7.120 12.294 1.00 73.62 88 GLY A C 1
ATOM 667 O O . GLY A 1 88 ? -13.720 8.109 12.041 1.00 73.62 88 GLY A O 1
ATOM 668 N N . SER A 1 89 ? -12.476 6.388 11.325 1.00 79.69 89 SER A N 1
ATOM 669 C CA . SER A 1 89 ? -12.587 6.723 9.906 1.00 79.69 89 SER A CA 1
ATOM 670 C C . SER A 1 89 ? -13.867 6.177 9.275 1.00 79.69 89 SER A C 1
ATOM 672 O O . SER A 1 89 ? -14.241 5.022 9.471 1.00 79.69 89 SER A O 1
ATOM 674 N N . GLN A 1 90 ? -14.505 6.981 8.422 1.00 81.44 90 GLN A N 1
ATOM 675 C CA . GLN A 1 90 ? -15.658 6.548 7.619 1.00 81.44 90 GLN A CA 1
ATOM 676 C C . GLN A 1 90 ? -15.289 5.498 6.552 1.00 81.44 90 GLN A C 1
ATOM 678 O O . GLN A 1 90 ? -16.173 4.885 5.957 1.00 81.44 90 GLN A O 1
ATOM 683 N N . LEU A 1 91 ? -13.991 5.263 6.324 1.00 84.62 91 LEU A N 1
ATOM 684 C CA . LEU A 1 91 ? -13.478 4.291 5.354 1.00 84.62 91 LEU A CA 1
ATOM 685 C C . LEU A 1 91 ? -13.420 2.858 5.877 1.00 84.62 91 LEU A C 1
ATOM 687 O O . LEU A 1 91 ? -13.305 1.927 5.083 1.00 84.62 91 LEU A O 1
AT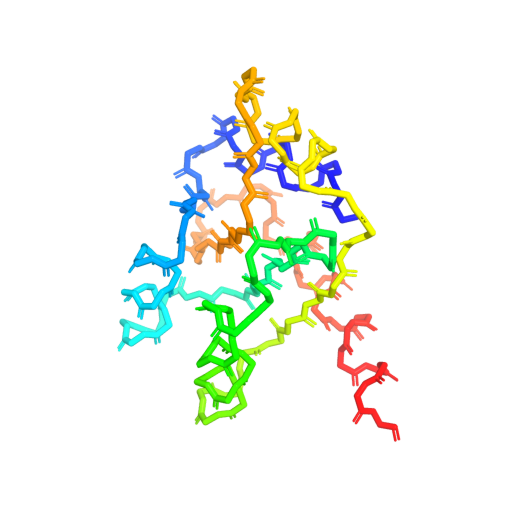OM 691 N N . THR A 1 92 ? -13.524 2.657 7.188 1.00 85.44 92 THR A N 1
ATOM 692 C CA . THR A 1 92 ? -13.457 1.339 7.828 1.00 85.44 92 THR A CA 1
ATOM 693 C C . THR A 1 92 ? -14.348 0.267 7.176 1.00 85.44 92 THR A C 1
ATOM 695 O O . THR A 1 92 ? -13.835 -0.821 6.907 1.00 85.44 92 THR A O 1
ATOM 698 N N . PRO A 1 93 ? -15.639 0.507 6.848 1.00 88.62 93 PRO A N 1
ATOM 699 C CA . PRO A 1 93 ? -16.458 -0.507 6.176 1.00 88.62 93 PRO A CA 1
ATOM 700 C C . PRO A 1 93 ? -15.943 -0.863 4.774 1.00 88.62 93 PRO A C 1
ATOM 702 O O . PRO A 1 93 ? -15.974 -2.030 4.388 1.00 88.62 93 PRO A O 1
ATO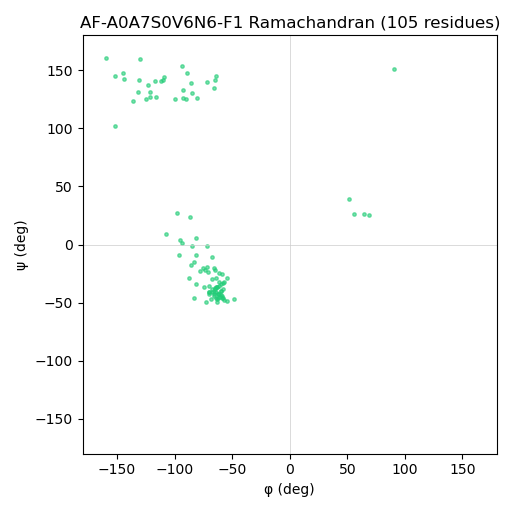M 705 N N . GLN A 1 94 ? -15.431 0.117 4.025 1.00 88.50 94 GLN A N 1
ATOM 706 C CA . GLN A 1 94 ? -14.882 -0.108 2.686 1.00 88.50 94 GLN A CA 1
ATOM 707 C C . GLN A 1 94 ? -13.563 -0.882 2.739 1.00 88.50 94 GLN A C 1
ATOM 709 O O . GLN A 1 94 ? -13.356 -1.784 1.931 1.00 88.50 94 GLN A O 1
ATOM 714 N N . ILE A 1 95 ? -12.696 -0.562 3.704 1.00 88.25 95 ILE A N 1
ATOM 715 C CA . ILE A 1 95 ? -11.431 -1.271 3.932 1.00 88.25 95 ILE A CA 1
ATOM 716 C C . ILE A 1 95 ? -11.712 -2.732 4.299 1.00 88.25 95 ILE A C 1
ATOM 718 O O . ILE A 1 95 ? -11.147 -3.629 3.682 1.00 88.25 95 ILE A O 1
ATOM 722 N N . LYS A 1 96 ? -12.660 -2.991 5.210 1.00 87.75 96 LYS A N 1
ATOM 723 C CA . LYS A 1 96 ? -13.054 -4.361 5.582 1.00 87.75 96 LYS A CA 1
ATOM 724 C C . LYS A 1 96 ? -13.617 -5.158 4.404 1.00 87.75 96 LYS A C 1
ATOM 726 O O . LYS A 1 96 ? -13.261 -6.320 4.230 1.00 87.75 96 LYS A O 1
ATOM 731 N N . ALA A 1 97 ? -14.466 -4.544 3.578 1.00 89.00 97 ALA A N 1
ATOM 732 C CA . ALA A 1 97 ? -14.993 -5.189 2.373 1.00 89.00 97 ALA A CA 1
ATOM 733 C C . ALA A 1 97 ? -13.884 -5.514 1.355 1.00 89.00 97 ALA A C 1
ATOM 735 O O . ALA A 1 97 ? -13.920 -6.559 0.699 1.00 89.00 97 ALA A O 1
ATOM 736 N N . LEU A 1 98 ? -12.888 -4.631 1.240 1.00 87.94 98 LEU A N 1
ATOM 737 C CA . LEU A 1 98 ? -11.731 -4.846 0.382 1.00 87.94 98 LEU A CA 1
ATOM 738 C C . LEU A 1 98 ? -10.847 -5.985 0.904 1.00 87.94 98 LEU A C 1
ATOM 740 O O . LEU A 1 98 ? -10.516 -6.872 0.123 1.00 87.94 98 LEU A O 1
ATOM 744 N N . ASN A 1 99 ? -10.536 -6.005 2.202 1.00 86.06 99 ASN A N 1
ATOM 745 C CA . ASN A 1 99 ? -9.745 -7.068 2.829 1.00 86.06 99 ASN A CA 1
ATOM 746 C C . ASN A 1 99 ? -10.408 -8.437 2.625 1.00 86.06 99 ASN A C 1
ATOM 748 O O . ASN A 1 99 ? -9.773 -9.348 2.110 1.00 86.06 99 ASN A O 1
ATOM 752 N N . ALA A 1 100 ? -11.722 -8.542 2.850 1.00 86.31 100 ALA A N 1
ATOM 753 C CA . ALA A 1 100 ? -12.467 -9.780 2.601 1.00 86.31 100 ALA A CA 1
ATOM 754 C C . ALA A 1 100 ? -12.449 -10.232 1.125 1.00 86.31 100 ALA A C 1
ATOM 756 O O . ALA A 1 100 ? -12.654 -11.411 0.834 1.00 86.31 100 ALA A O 1
ATOM 757 N N . SER A 1 101 ? -12.251 -9.304 0.184 1.00 85.62 101 SER A N 1
ATOM 758 C CA . SER A 1 101 ? -12.089 -9.625 -1.239 1.00 85.62 101 SER A CA 1
ATOM 759 C C . SER A 1 101 ? -10.659 -10.061 -1.564 1.00 85.62 101 SER A C 1
ATOM 761 O O . SER A 1 101 ? -10.473 -10.916 -2.425 1.00 85.62 101 SER A O 1
ATOM 763 N N . MET A 1 102 ? -9.663 -9.490 -0.879 1.00 81.25 102 MET A N 1
ATOM 764 C CA . MET A 1 102 ? -8.253 -9.864 -1.015 1.00 81.25 102 MET A CA 1
ATOM 765 C C . MET A 1 102 ? -7.980 -11.245 -0.426 1.00 81.25 102 MET A C 1
ATOM 767 O O . MET A 1 102 ? -7.339 -12.048 -1.092 1.00 81.25 102 MET A O 1
ATOM 771 N N . ASP A 1 103 ? -8.545 -11.571 0.738 1.00 77.12 103 ASP A N 1
ATOM 772 C CA . ASP A 1 103 ? -8.384 -12.889 1.372 1.00 77.12 103 ASP A CA 1
ATOM 773 C C . ASP A 1 103 ? -8.847 -14.036 0.462 1.00 77.12 103 ASP A C 1
ATOM 775 O O . ASP A 1 103 ? -8.263 -15.114 0.461 1.00 77.12 103 ASP A O 1
ATOM 779 N N . ARG A 1 104 ? -9.864 -13.800 -0.377 1.00 73.12 104 ARG A N 1
ATOM 780 C CA . ARG A 1 104 ? -10.353 -14.790 -1.355 1.00 73.12 104 ARG A CA 1
ATOM 781 C C . ARG A 1 104 ? -9.411 -15.013 -2.534 1.00 73.12 104 ARG A C 1
ATOM 783 O O . ARG A 1 104 ? -9.579 -15.996 -3.239 1.00 73.12 104 ARG A O 1
ATOM 790 N N . LEU A 1 105 ? -8.498 -14.081 -2.793 1.00 68.25 105 LEU A N 1
ATOM 791 C CA . LEU A 1 105 ? -7.526 -14.165 -3.884 1.00 68.25 105 LEU A CA 1
ATOM 792 C C . LEU A 1 105 ? -6.265 -14.944 -3.479 1.00 68.25 105 LEU A C 1
ATOM 794 O O . LEU A 1 105 ? -5.516 -15.363 -4.355 1.00 68.25 105 LEU A O 1
ATOM 798 N N . PHE A 1 106 ? -6.037 -15.110 -2.173 1.00 59.03 106 PHE A N 1
ATOM 799 C CA . PHE A 1 106 ? -4.903 -15.834 -1.594 1.00 59.03 106 PHE A CA 1
ATOM 800 C C . PHE A 1 106 ? -5.219 -17.305 -1.246 1.00 59.03 106 PHE A C 1
ATOM 802 O O . PHE A 1 106 ? -4.359 -17.988 -0.691 1.00 59.03 106 PHE A O 1
ATOM 809 N N . VAL A 1 107 ? -6.426 -17.790 -1.577 1.00 45.31 107 VAL A N 1
ATOM 810 C CA . VAL A 1 107 ? -6.845 -19.206 -1.493 1.00 45.31 107 VAL A CA 1
ATOM 811 C C . VAL A 1 107 ? -6.849 -19.816 -2.887 1.00 45.31 107 VAL A C 1
ATOM 813 O O . VAL A 1 107 ? -6.268 -20.912 -3.042 1.00 45.31 107 VAL A O 1
#

pLDDT: mean 89.74, std 7.26, range [45.31, 95.44]

InterPro domains:
  IPR002415 H/ACA ribonucleoprotein complex, subunit Nhp2-like [PR00883] (17-27)
  IPR002415 H/ACA ribonucleoprotein complex, subunit Nhp2-like [PR00883] (61-73)
  IPR004037 Large ribosomal subunit protein eL8-like, conserved site [PS01082] (52-69)
  IPR004038 Ribosomal protein eL8/eL30/eS12/Gadd45 [PF01248] (4-90)
  IPR018492 Ribosomal protein eL8/Nhp2 family [PR00881] (14-28)
  IPR018492 Ribosomal protein eL8/Nhp2 family [PR00881] (33-46)
  IPR018492 Ribosomal protein eL8/Nhp2 family [PR00881] (49-59)
  IPR018492 Ribosomal protein eL8/Nhp2 family [PR00881] (59-73)
  IPR029064 Ribosomal protein eL30-like superfamily [G3DSA:3.30.1330.30] (1-107)
  IPR029064 Ribosomal protein eL30-like superfamily [SSF55315] (2-90)
  IPR050257 Large ribosomal subunit protein eL8/uL1-like [PTHR23105] (2-98)

Sequence (107 aa):
ILDIVQQASNYKQLKRGSNEVTKTLNRGISEFVVIAADTEPFEILLHLPLLAEDKNVPYVFIPSKAALGRACGLSMPVIAASITTNDGSQLTPQIKALNASMDRLFV

Radius of gyration: 12.57 Å; Cα contacts (8 Å, |Δi|>4): 178; chains: 1; bounding box: 31×33×27 Å

Solvent-accessible surface area (backbone atoms only — not comparable to full-atom values): 5903 Å² total; per-residue (Å²): 109,59,66,56,45,30,52,30,37,75,70,67,35,52,39,64,34,62,72,46,31,52,52,32,54,77,66,71,40,43,61,35,36,42,36,26,66,67,42,83,74,54,75,80,53,61,62,54,62,58,51,26,59,79,66,74,34,55,68,46,78,39,79,42,20,57,58,46,6,48,25,57,74,35,97,54,67,31,53,23,33,20,36,42,71,52,93,89,44,92,54,50,67,59,51,52,57,48,50,63,55,49,60,65,73,77,109

Secondary structure (DSSP, 8-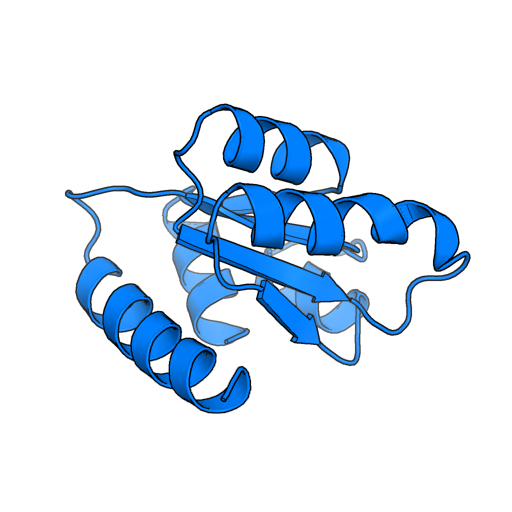state):
-HHHHHHHHHTT-EEESHHHHHHHHHTT-EEEEEEETT-SSGGGGTHHHHHHHHTT--EEEES-HHHHHHHTT-SS--SEEEEEP-TT-TTHHHHHHHHHHHHTT--

Nearest PDB structures (foldseek):
  5tzs-assembly1_f  TM=9.935E-01  e=5.926E-18  Saccharomyces cerevisiae S288C
  2ale-assembly1_A  TM=9.945E-01  e=4.996E-17  Saccharomyces cerevisiae
  6ah0-assembly1_M  TM=9.837E-01  e=5.732E-17  Homo sapiens
  2aif-assembly1_A  TM=9.682E-01  e=2.788E-16  Cryptosporidium parvum
  6nd4-assembly1_e  TM=9.819E-01  e=5.940E-16  Saccharomyces cerevisiae BY4741